Protein AF-A0A1S1PRS3-F1 (afdb_monomer)

Sequence (82 aa):
MGHPTAPTPDPSPQAGIPAPPGARILTPDEAAHLIVTGDHPAGGKGSLEIDAALITLVRDGRVRVAQFPDGTLAFAVVPDTA

Structure (mmCIF, N/CA/C/O backbone):
data_AF-A0A1S1PRS3-F1
#
_entry.id   AF-A0A1S1PRS3-F1
#
loop_
_atom_site.group_PDB
_atom_site.id
_atom_site.type_symbol
_atom_site.label_atom_id
_atom_site.label_alt_id
_atom_site.label_comp_id
_atom_site.label_asym_id
_atom_site.label_entity_id
_atom_site.label_seq_id
_atom_site.pdbx_PDB_ins_code
_atom_site.Cartn_x
_atom_site.Cartn_y
_atom_site.Cartn_z
_atom_site.occupancy
_atom_site.B_iso_or_equiv
_atom_site.auth_seq_id
_atom_site.auth_comp_id
_atom_site.auth_asym_id
_atom_site.auth_atom_id
_atom_site.pdbx_PDB_model_num
ATOM 1 N N . MET A 1 1 ? -31.982 16.868 -20.235 1.00 42.75 1 MET A N 1
ATOM 2 C CA . MET A 1 1 ? -32.210 15.545 -19.617 1.00 42.75 1 MET A CA 1
ATOM 3 C C . MET A 1 1 ? -30.844 14.986 -19.259 1.00 42.75 1 MET A C 1
ATOM 5 O O . MET A 1 1 ? -29.967 15.037 -20.110 1.00 42.75 1 MET A O 1
ATOM 9 N N . GLY A 1 2 ? -30.636 14.660 -17.981 1.00 43.91 2 GLY A N 1
ATOM 10 C CA . GLY A 1 2 ? -29.319 14.540 -17.347 1.00 43.91 2 GLY A CA 1
ATOM 11 C C . GLY A 1 2 ? -28.503 13.317 -17.767 1.00 43.91 2 GLY A C 1
ATOM 12 O O . GLY A 1 2 ? -29.043 12.261 -18.074 1.00 43.91 2 GLY A O 1
ATOM 13 N N . HIS A 1 3 ? -27.190 13.514 -17.773 1.00 48.97 3 HIS A N 1
ATOM 14 C CA . HIS A 1 3 ? -26.138 12.549 -18.074 1.00 48.97 3 HIS A CA 1
ATOM 15 C C . HIS A 1 3 ? -26.085 11.464 -16.979 1.00 48.97 3 HIS A C 1
ATOM 17 O O . HIS A 1 3 ? -26.274 11.807 -15.810 1.00 48.97 3 HIS A O 1
ATOM 23 N N . PRO A 1 4 ? -25.825 10.183 -17.302 1.00 53.59 4 PRO A N 1
ATOM 24 C CA . PRO A 1 4 ? -25.665 9.150 -16.287 1.00 53.59 4 PRO A CA 1
ATOM 25 C C . PRO A 1 4 ? -24.342 9.375 -15.546 1.00 53.59 4 PRO A C 1
ATOM 27 O O . PRO A 1 4 ? -23.259 9.209 -16.105 1.00 53.59 4 PRO A O 1
ATOM 30 N N . THR A 1 5 ? -24.438 9.795 -14.289 1.00 53.78 5 THR A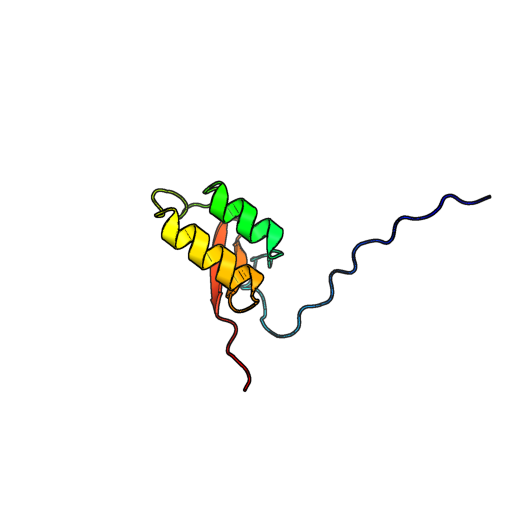 N 1
ATOM 31 C CA . THR A 1 5 ? -23.308 9.899 -13.367 1.00 53.78 5 THR A CA 1
ATOM 32 C C . THR A 1 5 ? -22.767 8.493 -13.119 1.00 53.78 5 THR A C 1
ATOM 34 O O . THR A 1 5 ? -23.483 7.633 -12.608 1.00 53.78 5 THR A O 1
ATOM 37 N N . ALA A 1 6 ? -21.521 8.243 -13.519 1.00 55.78 6 ALA A N 1
ATOM 38 C CA . ALA A 1 6 ? -20.804 7.023 -13.169 1.00 55.78 6 ALA A CA 1
ATOM 39 C C . ALA A 1 6 ? -20.816 6.833 -11.638 1.00 55.78 6 ALA A C 1
ATOM 41 O O . ALA A 1 6 ? -20.663 7.825 -10.918 1.00 55.78 6 ALA A O 1
ATOM 42 N N . PRO A 1 7 ? -20.996 5.607 -11.116 1.00 51.25 7 PRO A N 1
ATOM 43 C CA . PRO A 1 7 ? -20.862 5.370 -9.689 1.00 51.25 7 PRO A CA 1
ATOM 44 C C . PRO A 1 7 ? -19.406 5.626 -9.291 1.00 51.25 7 PRO A C 1
ATOM 46 O O . PRO A 1 7 ? -18.496 4.908 -9.701 1.00 51.25 7 PRO A O 1
ATOM 49 N N . THR A 1 8 ? -19.191 6.688 -8.518 1.00 53.47 8 THR A N 1
ATOM 50 C CA . THR A 1 8 ? -17.963 6.918 -7.759 1.00 53.47 8 THR A CA 1
ATOM 51 C C . THR A 1 8 ? -17.644 5.635 -6.983 1.00 53.47 8 THR A C 1
ATOM 53 O O . THR A 1 8 ? -18.534 5.154 -6.279 1.00 53.47 8 THR A O 1
ATOM 56 N N . PRO A 1 9 ? -16.440 5.045 -7.095 1.00 45.69 9 PRO A N 1
ATOM 57 C CA . PRO A 1 9 ? -16.067 3.940 -6.227 1.00 45.69 9 PRO A CA 1
ATOM 58 C C . PRO A 1 9 ? -16.086 4.451 -4.786 1.00 45.69 9 PRO A C 1
ATOM 60 O O . PRO A 1 9 ? -15.319 5.339 -4.424 1.00 45.69 9 PRO A O 1
ATOM 63 N N . ASP A 1 10 ? -17.021 3.933 -3.996 1.00 43.56 10 ASP A N 1
ATOM 64 C CA . ASP A 1 10 ? -17.067 4.100 -2.549 1.00 43.56 10 ASP A CA 1
ATOM 65 C C . ASP A 1 10 ? -15.749 3.550 -1.979 1.00 43.56 10 ASP A C 1
ATOM 67 O O . ASP A 1 10 ? -15.491 2.350 -2.123 1.00 43.56 10 ASP A O 1
ATOM 71 N N . PRO A 1 11 ? -14.863 4.370 -1.380 1.00 49.75 11 PRO A N 1
ATOM 72 C CA . PRO A 1 11 ? -13.771 3.826 -0.601 1.00 49.75 11 PRO A CA 1
ATOM 73 C C . PRO A 1 11 ? -14.397 3.351 0.703 1.00 49.75 11 PRO A C 1
ATOM 75 O O . PRO A 1 11 ? -14.441 4.091 1.688 1.00 49.75 11 PRO A O 1
ATOM 78 N N . SER A 1 12 ? -14.931 2.131 0.693 1.00 49.06 12 SER A N 1
ATOM 79 C CA . SER A 1 12 ? -15.449 1.501 1.897 1.00 49.06 12 SER A CA 1
ATOM 80 C C . SER A 1 12 ? -14.392 1.658 2.995 1.00 49.06 12 SER A C 1
ATOM 82 O O . SER A 1 12 ? -13.234 1.280 2.776 1.00 49.06 12 SER A O 1
ATOM 84 N N . PRO A 1 13 ? -14.722 2.271 4.147 1.00 49.34 13 PRO A N 1
ATOM 85 C CA . PRO A 1 13 ? -13.763 2.476 5.213 1.00 49.34 13 PRO A CA 1
ATOM 86 C C . PRO A 1 13 ? -13.428 1.097 5.761 1.00 49.34 13 PRO A C 1
ATOM 88 O O . PRO A 1 13 ? -14.168 0.526 6.560 1.00 49.34 13 PRO A O 1
ATOM 91 N N . GLN A 1 14 ? -12.328 0.532 5.270 1.00 51.78 14 GLN A N 1
ATOM 92 C CA . GLN A 1 14 ? -11.786 -0.734 5.721 1.00 51.78 14 GLN A CA 1
ATOM 93 C C . GLN A 1 14 ? -11.367 -0.529 7.180 1.00 51.78 14 GLN A C 1
ATOM 95 O O . GLN A 1 14 ? -10.246 -0.104 7.473 1.00 51.78 14 GLN A O 1
ATOM 100 N N . ALA A 1 15 ? -12.313 -0.743 8.090 1.00 51.44 15 ALA A N 1
ATOM 101 C CA . ALA A 1 15 ? -12.168 -0.525 9.514 1.00 51.44 15 ALA A CA 1
ATOM 102 C C . ALA A 1 15 ? -10.906 -1.231 10.035 1.00 51.44 15 ALA A C 1
ATOM 104 O O . ALA A 1 15 ? -10.576 -2.336 9.601 1.00 51.44 15 ALA A O 1
ATOM 105 N N . GLY A 1 16 ? -10.183 -0.571 10.941 1.00 53.44 16 GLY A N 1
ATOM 106 C CA . GLY A 1 16 ? -9.419 -1.284 11.964 1.00 53.44 16 GLY A CA 1
ATOM 107 C C . GLY A 1 16 ? -7.935 -0.970 12.140 1.00 53.44 16 GLY A C 1
ATOM 108 O O . GLY A 1 16 ? -7.420 -1.317 13.193 1.00 53.44 16 GLY A O 1
ATOM 109 N N . ILE A 1 17 ? -7.231 -0.316 11.206 1.00 55.22 17 ILE A N 1
ATOM 110 C CA . ILE A 1 17 ? -5.804 0.006 11.423 1.00 55.22 17 ILE A CA 1
ATOM 111 C C . ILE A 1 17 ? -5.548 1.477 11.096 1.00 55.22 17 ILE A C 1
ATOM 113 O O . ILE A 1 17 ? -5.662 1.853 9.926 1.00 55.22 17 ILE A O 1
ATOM 117 N N . PRO A 1 18 ? -5.236 2.324 12.097 1.00 56.88 18 PRO A N 1
ATOM 118 C CA . PRO A 1 18 ? -4.853 3.699 11.830 1.00 56.88 18 PRO A CA 1
ATOM 119 C C . PRO A 1 18 ? -3.576 3.716 10.990 1.00 56.88 18 PRO A C 1
ATOM 121 O O . PRO A 1 18 ? -2.612 3.005 11.276 1.00 56.88 18 PRO A O 1
ATOM 124 N N . ALA A 1 19 ? -3.582 4.533 9.939 1.00 61.06 19 ALA A N 1
ATOM 125 C CA . ALA A 1 19 ? -2.370 4.814 9.190 1.00 61.06 19 ALA A CA 1
ATOM 126 C C . ALA A 1 19 ? -1.338 5.473 10.121 1.00 61.06 19 ALA A C 1
ATOM 128 O O . ALA A 1 19 ? -1.728 6.289 10.965 1.00 61.06 19 ALA A O 1
ATOM 129 N N . PRO A 1 20 ? -0.037 5.169 9.973 1.00 61.94 20 PRO A N 1
ATOM 130 C CA . PRO A 1 20 ? 1.009 5.955 10.614 1.00 61.94 20 PRO A CA 1
ATOM 131 C C . PRO A 1 20 ? 0.821 7.455 10.314 1.00 61.94 20 PRO A C 1
ATOM 133 O O . PRO A 1 20 ? 0.363 7.798 9.221 1.00 61.94 20 PRO A O 1
ATOM 136 N N . PRO A 1 21 ? 1.172 8.371 11.235 1.00 67.25 21 PRO A N 1
ATOM 137 C CA . PRO A 1 21 ? 1.022 9.803 10.996 1.00 67.25 21 PRO A CA 1
ATOM 138 C C . PRO A 1 21 ? 1.798 10.227 9.742 1.00 67.25 21 PRO A C 1
ATOM 140 O O . PRO A 1 21 ? 2.998 9.990 9.627 1.00 67.25 21 PRO A O 1
ATOM 143 N N . GLY A 1 22 ? 1.086 10.834 8.791 1.00 71.56 22 GLY A N 1
ATOM 144 C CA . GLY A 1 22 ? 1.628 11.253 7.497 1.00 71.56 22 GLY A CA 1
ATOM 145 C C . GLY A 1 22 ? 1.644 10.167 6.418 1.00 71.56 22 GLY A C 1
ATOM 146 O O . GLY A 1 22 ? 1.869 10.499 5.261 1.00 71.56 22 GLY A O 1
ATOM 147 N N . ALA A 1 23 ? 1.365 8.903 6.745 1.00 79.00 23 ALA A N 1
ATOM 148 C CA . ALA A 1 23 ? 1.282 7.835 5.758 1.00 79.00 23 ALA A CA 1
ATOM 149 C C . ALA A 1 23 ? -0.139 7.701 5.191 1.00 79.00 23 ALA A C 1
ATOM 151 O O . ALA A 1 23 ? -1.136 7.781 5.913 1.00 79.00 23 ALA A O 1
ATOM 152 N N . ARG A 1 24 ? -0.236 7.454 3.886 1.00 83.19 24 ARG A N 1
ATOM 153 C CA . ARG A 1 24 ? -1.490 7.167 3.187 1.00 83.19 24 ARG A CA 1
ATOM 154 C C . ARG A 1 24 ? -1.657 5.658 3.053 1.00 83.19 24 ARG A C 1
ATOM 156 O O . ARG A 1 24 ? -0.781 4.999 2.504 1.00 83.19 24 ARG A O 1
ATOM 163 N N . ILE A 1 25 ? -2.785 5.115 3.514 1.00 83.81 25 ILE A N 1
ATOM 164 C CA . ILE A 1 25 ? -3.138 3.714 3.240 1.00 83.81 25 ILE A CA 1
ATOM 165 C C . ILE A 1 25 ? -3.375 3.553 1.741 1.00 83.81 25 ILE A C 1
ATOM 167 O O . ILE A 1 25 ? -4.153 4.308 1.153 1.00 83.81 25 ILE A O 1
ATOM 171 N N . LEU A 1 26 ? -2.705 2.572 1.147 1.00 83.75 26 LEU A N 1
ATOM 172 C CA . LEU A 1 26 ? -2.868 2.212 -0.251 1.00 83.75 26 LEU A CA 1
ATOM 173 C C . LEU A 1 26 ? -3.963 1.165 -0.402 1.00 83.75 26 LEU A C 1
ATOM 175 O O . LEU A 1 26 ? -4.143 0.290 0.453 1.00 83.75 26 LEU A O 1
ATOM 179 N N . THR A 1 27 ? -4.669 1.231 -1.524 1.00 85.62 27 THR A N 1
ATOM 180 C CA . THR A 1 27 ? -5.495 0.105 -1.960 1.00 85.62 27 THR A CA 1
ATOM 181 C C . THR A 1 27 ? -4.610 -1.096 -2.321 1.00 85.62 27 THR A C 1
ATOM 183 O O . THR A 1 27 ? -3.433 -0.918 -2.648 1.00 85.62 27 THR A O 1
ATOM 186 N N . PRO A 1 28 ? -5.144 -2.331 -2.296 1.00 83.31 28 PRO A N 1
ATOM 187 C CA . PRO A 1 28 ? -4.381 -3.515 -2.689 1.00 83.31 28 PRO A CA 1
ATOM 188 C C . PRO A 1 28 ? -3.776 -3.416 -4.094 1.00 83.31 28 PRO A C 1
ATOM 190 O O . PRO A 1 28 ? -2.685 -3.929 -4.328 1.00 83.31 28 PRO A O 1
AT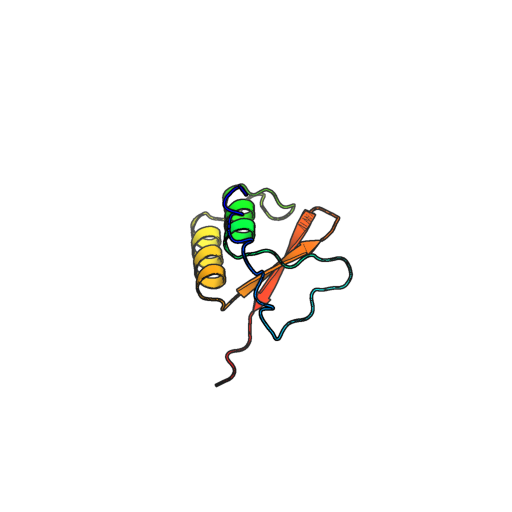OM 193 N N . ASP A 1 29 ? -4.471 -2.741 -5.013 1.00 84.88 29 ASP A N 1
ATOM 194 C CA . ASP A 1 29 ? -4.025 -2.555 -6.394 1.00 84.88 29 ASP A CA 1
ATOM 195 C C . ASP A 1 29 ? -2.883 -1.530 -6.491 1.00 84.88 29 ASP A C 1
ATOM 197 O O . ASP A 1 29 ? -1.844 -1.826 -7.079 1.00 84.88 29 ASP A O 1
ATOM 201 N N . GLU A 1 30 ? -3.009 -0.377 -5.813 1.00 84.69 30 GLU A N 1
ATOM 202 C CA . GLU A 1 30 ? -1.925 0.614 -5.696 1.00 84.69 30 GLU A CA 1
ATOM 203 C C . GLU A 1 30 ? -0.678 -0.001 -5.045 1.00 84.69 30 GLU A C 1
ATOM 205 O O . GLU A 1 30 ? 0.439 0.177 -5.528 1.00 84.69 30 GLU A O 1
ATOM 210 N N . ALA A 1 31 ? -0.864 -0.767 -3.969 1.00 83.81 31 ALA A N 1
ATOM 211 C CA . ALA A 1 31 ? 0.219 -1.451 -3.279 1.00 83.81 31 ALA A CA 1
ATOM 212 C C . ALA A 1 31 ? 0.911 -2.479 -4.183 1.00 83.81 31 ALA A C 1
ATOM 214 O O . ALA A 1 31 ? 2.136 -2.482 -4.279 1.00 83.81 31 ALA A O 1
ATOM 215 N N . ALA A 1 32 ? 0.143 -3.327 -4.874 1.00 84.06 32 ALA A N 1
ATOM 216 C CA . ALA A 1 32 ? 0.698 -4.316 -5.791 1.00 84.06 32 ALA A CA 1
ATOM 217 C C . ALA A 1 32 ? 1.476 -3.658 -6.934 1.00 84.06 32 ALA A C 1
ATOM 219 O O . ALA A 1 32 ? 2.550 -4.138 -7.291 1.00 84.06 32 ALA A O 1
ATOM 220 N N . HIS A 1 33 ? 0.971 -2.544 -7.467 1.00 83.62 33 HIS A N 1
ATOM 221 C CA . HIS A 1 33 ? 1.662 -1.787 -8.501 1.00 83.62 33 HIS A CA 1
ATOM 222 C C . HIS A 1 33 ? 3.031 -1.290 -8.019 1.00 83.62 33 HIS A C 1
ATOM 224 O O . HIS A 1 33 ? 4.026 -1.571 -8.678 1.00 83.62 33 HIS A O 1
ATOM 230 N N . LEU A 1 34 ? 3.098 -0.641 -6.851 1.00 80.44 34 LEU A N 1
ATOM 231 C CA . LEU A 1 34 ? 4.352 -0.106 -6.296 1.00 80.44 34 LEU A CA 1
ATOM 232 C C . LEU A 1 34 ? 5.360 -1.191 -5.887 1.00 80.44 34 LEU A C 1
ATOM 234 O O . LEU A 1 34 ? 6.572 -0.970 -5.942 1.00 80.44 34 LEU A O 1
ATOM 238 N N . ILE A 1 35 ? 4.871 -2.363 -5.474 1.00 79.50 35 ILE A N 1
ATOM 239 C CA . ILE A 1 35 ? 5.717 -3.529 -5.196 1.00 79.50 35 ILE A CA 1
ATOM 240 C C . ILE A 1 35 ? 6.317 -4.051 -6.510 1.00 79.50 35 ILE A C 1
ATOM 242 O O . ILE A 1 35 ? 7.530 -4.200 -6.602 1.00 79.50 35 ILE A O 1
ATOM 246 N N . VAL A 1 36 ? 5.494 -4.260 -7.547 1.00 79.50 36 VAL A N 1
ATOM 247 C CA . VAL A 1 36 ? 5.942 -4.779 -8.856 1.00 79.50 36 VAL A CA 1
ATOM 248 C C . VAL A 1 36 ? 6.923 -3.842 -9.552 1.00 79.50 36 VAL A C 1
ATOM 250 O O . VAL A 1 36 ? 7.887 -4.303 -10.163 1.00 79.50 36 VAL A O 1
ATOM 253 N N . THR A 1 37 ? 6.675 -2.535 -9.511 1.00 76.44 37 THR A N 1
ATOM 254 C CA . THR A 1 37 ? 7.543 -1.553 -10.173 1.00 76.44 37 THR A CA 1
ATOM 255 C C . THR A 1 37 ? 8.831 -1.295 -9.399 1.00 76.44 37 THR A C 1
ATOM 257 O O . THR A 1 37 ? 9.739 -0.666 -9.941 1.00 76.44 37 THR A O 1
ATOM 260 N N . GLY A 1 38 ? 8.924 -1.760 -8.146 1.00 69.75 38 GLY A N 1
ATOM 261 C CA . GLY A 1 38 ? 10.013 -1.396 -7.244 1.00 69.75 38 GLY A CA 1
ATOM 262 C C . GLY A 1 38 ? 10.056 0.108 -6.959 1.00 69.75 38 GLY A C 1
ATOM 263 O O . GLY A 1 38 ? 11.101 0.617 -6.561 1.00 69.75 38 GLY A O 1
ATOM 264 N N . ASP A 1 39 ? 8.939 0.821 -7.164 1.00 65.62 39 ASP A N 1
ATOM 265 C CA . ASP A 1 39 ? 8.808 2.276 -7.003 1.00 65.62 39 ASP A CA 1
ATOM 266 C C . ASP A 1 39 ? 8.649 2.643 -5.520 1.00 65.62 39 ASP A C 1
ATOM 268 O O . ASP A 1 39 ? 7.658 3.206 -5.059 1.00 65.62 39 ASP A O 1
ATOM 272 N N . HIS A 1 40 ? 9.624 2.210 -4.729 1.00 63.25 40 HIS A N 1
ATOM 273 C CA . HIS A 1 40 ? 9.774 2.540 -3.324 1.00 63.25 40 HIS A CA 1
ATOM 274 C C . HIS A 1 40 ? 11.249 2.373 -2.926 1.00 63.25 40 HIS A C 1
ATOM 276 O O . HIS A 1 40 ? 11.957 1.554 -3.512 1.00 63.25 40 HIS A O 1
ATOM 282 N N . PRO A 1 41 ? 11.755 3.102 -1.917 1.00 57.00 41 PRO A N 1
ATOM 283 C CA . PRO A 1 41 ? 13.181 3.115 -1.572 1.00 57.00 41 PRO A CA 1
ATOM 284 C C . PRO A 1 41 ? 13.749 1.755 -1.122 1.00 57.00 41 PRO A C 1
ATOM 286 O O . PRO A 1 41 ? 14.962 1.570 -1.152 1.00 57.00 41 PRO A O 1
ATOM 289 N N . ALA A 1 42 ? 12.898 0.788 -0.752 1.00 61.50 42 ALA A N 1
ATOM 290 C CA . ALA A 1 42 ? 13.295 -0.600 -0.480 1.00 61.50 42 ALA A CA 1
ATOM 291 C C . ALA A 1 42 ? 13.150 -1.549 -1.693 1.00 61.50 42 ALA A C 1
ATOM 293 O O . ALA A 1 42 ? 13.561 -2.703 -1.611 1.00 61.50 42 ALA A O 1
ATOM 294 N N . GLY A 1 43 ? 12.634 -1.064 -2.829 1.00 58.69 43 GLY A N 1
ATOM 295 C CA . GLY A 1 43 ? 12.413 -1.822 -4.068 1.00 58.69 43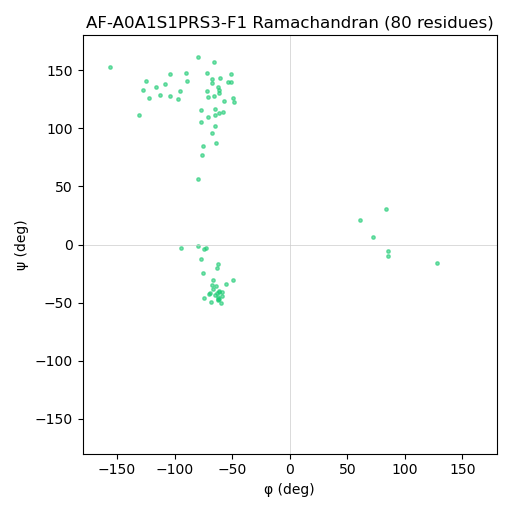 GLY A CA 1
ATOM 296 C C . GLY A 1 43 ? 13.695 -2.160 -4.836 1.00 58.69 43 GLY A C 1
ATOM 297 O O . GLY A 1 43 ? 13.674 -2.866 -5.842 1.00 58.69 43 GLY A O 1
ATOM 298 N N . GLY A 1 44 ? 14.848 -1.699 -4.350 1.00 54.62 44 GLY A N 1
ATOM 299 C CA . GLY A 1 44 ? 16.141 -2.117 -4.861 1.00 54.62 44 GLY A CA 1
ATOM 300 C C . GLY A 1 44 ? 16.499 -3.501 -4.334 1.00 54.62 44 GLY A C 1
ATOM 30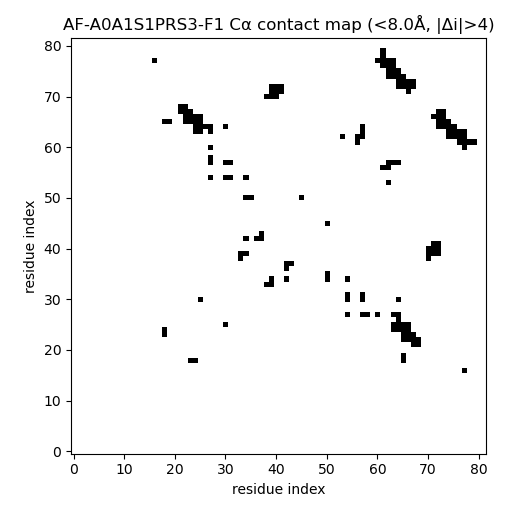1 O O . GLY A 1 44 ? 16.960 -3.611 -3.200 1.00 54.62 44 GLY A O 1
ATOM 302 N N . LYS A 1 45 ? 16.409 -4.527 -5.199 1.00 56.41 45 LYS A N 1
ATOM 303 C CA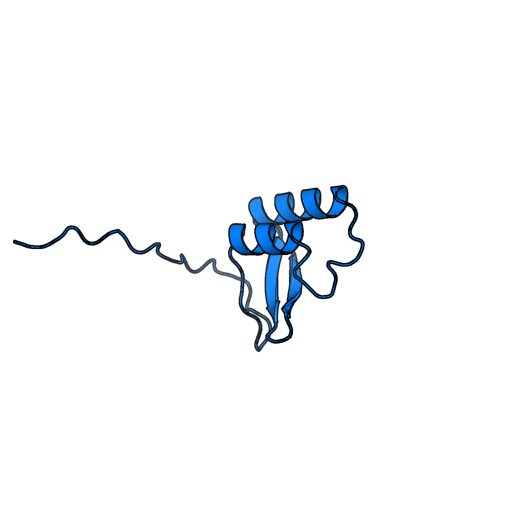 . LYS A 1 45 ? 16.915 -5.902 -4.972 1.00 56.41 45 LYS A CA 1
ATOM 304 C C . LYS A 1 45 ? 15.980 -6.835 -4.176 1.00 56.41 45 LYS A C 1
ATOM 306 O O . LYS A 1 45 ? 16.458 -7.741 -3.495 1.00 56.41 45 LYS A O 1
ATOM 311 N N . GLY A 1 46 ? 14.664 -6.651 -4.287 1.00 60.38 46 GLY A N 1
ATOM 312 C CA . GLY A 1 46 ? 13.690 -7.672 -3.884 1.00 60.38 46 GLY A CA 1
ATOM 313 C C . GLY A 1 46 ? 13.769 -8.902 -4.797 1.00 60.38 46 GLY A C 1
ATOM 314 O O . GLY A 1 46 ? 13.960 -8.776 -6.007 1.00 60.38 46 GLY A O 1
ATOM 315 N N . SER A 1 47 ? 13.673 -10.108 -4.232 1.00 69.25 47 SER A N 1
ATOM 316 C CA . SER A 1 47 ? 13.442 -11.310 -5.041 1.00 69.25 47 SER A CA 1
ATOM 317 C C . SER A 1 47 ? 11.999 -11.285 -5.539 1.00 69.25 47 SER A C 1
ATOM 319 O O . SER A 1 47 ? 11.094 -11.143 -4.723 1.00 69.25 47 SER A O 1
ATOM 321 N N . LEU A 1 48 ? 11.771 -11.527 -6.834 1.00 73.38 48 LEU A N 1
ATOM 322 C CA . LEU A 1 48 ? 10.426 -11.602 -7.439 1.00 73.38 48 LEU A CA 1
ATOM 323 C C . LEU A 1 48 ? 9.462 -12.525 -6.667 1.00 73.38 48 LEU A C 1
ATOM 325 O O . LEU A 1 48 ? 8.254 -12.307 -6.644 1.00 73.38 48 LEU A O 1
ATOM 329 N N . GLU A 1 49 ? 9.998 -13.559 -6.018 1.00 76.00 49 GLU A N 1
ATOM 330 C CA . GLU A 1 49 ? 9.249 -14.483 -5.161 1.00 76.00 49 GLU A CA 1
ATOM 331 C C . GLU A 1 49 ? 8.701 -13.810 -3.890 1.00 76.00 49 GLU A C 1
ATOM 333 O O . GLU A 1 49 ? 7.577 -14.089 -3.475 1.00 76.00 49 GLU A O 1
ATOM 338 N N . ILE A 1 50 ? 9.472 -12.898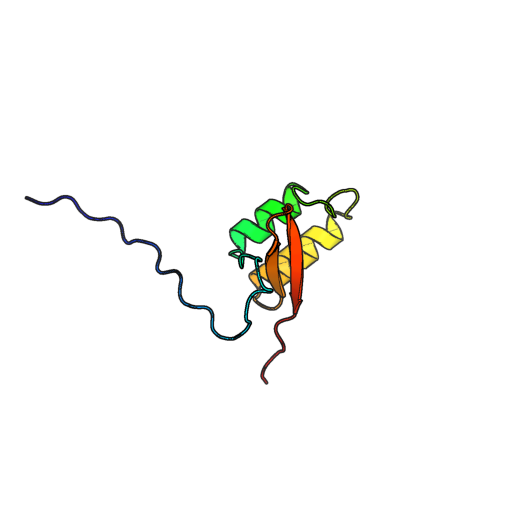 -3.291 1.00 78.06 50 ILE A N 1
ATOM 339 C CA . ILE A 1 50 ? 9.076 -12.117 -2.112 1.00 78.06 50 ILE A CA 1
ATOM 340 C C . ILE A 1 50 ? 7.989 -11.112 -2.505 1.00 78.06 50 ILE A C 1
ATOM 342 O O . ILE A 1 50 ? 6.980 -11.008 -1.808 1.00 78.06 50 ILE A O 1
ATOM 346 N N . ASP A 1 51 ? 8.141 -10.453 -3.655 1.00 80.56 51 ASP A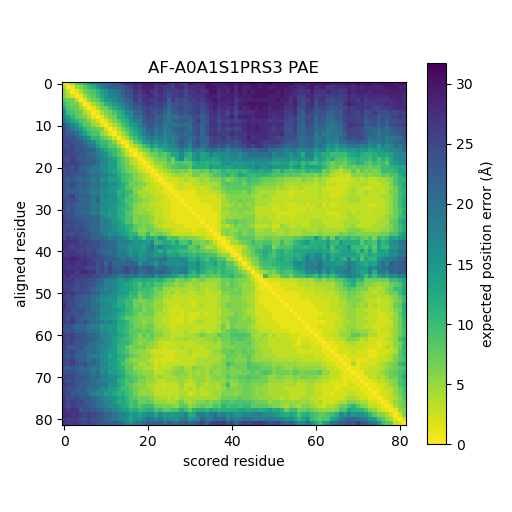 N 1
ATOM 347 C CA . ASP A 1 51 ? 7.146 -9.517 -4.188 1.00 80.56 51 ASP A CA 1
ATOM 348 C C . ASP A 1 51 ? 5.815 -10.223 -4.482 1.00 80.56 51 ASP A C 1
ATOM 350 O O . ASP A 1 51 ? 4.752 -9.765 -4.060 1.00 80.56 51 ASP A O 1
ATOM 354 N N . ALA A 1 52 ? 5.859 -11.395 -5.124 1.00 82.44 52 ALA A N 1
ATOM 355 C CA . ALA A 1 52 ? 4.670 -12.204 -5.387 1.00 82.44 52 ALA A CA 1
ATOM 356 C C . ALA A 1 52 ? 3.967 -12.659 -4.092 1.00 82.44 52 ALA A C 1
ATOM 358 O O . ALA A 1 52 ? 2.732 -12.618 -4.003 1.00 82.44 52 ALA A O 1
ATOM 359 N N . ALA A 1 53 ? 4.735 -13.058 -3.072 1.00 85.00 53 ALA A N 1
ATOM 360 C CA . ALA A 1 53 ? 4.189 -13.429 -1.768 1.00 85.00 53 ALA A CA 1
ATOM 361 C C . ALA A 1 53 ? 3.530 -12.228 -1.063 1.00 85.00 53 ALA A C 1
ATOM 363 O O . ALA A 1 53 ? 2.411 -12.348 -0.561 1.00 85.00 53 ALA A O 1
ATOM 364 N N . LEU A 1 54 ? 4.171 -11.057 -1.086 1.00 82.38 54 LEU A N 1
ATOM 365 C CA . LEU A 1 54 ? 3.633 -9.811 -0.530 1.00 82.38 54 LEU A CA 1
ATOM 366 C C . LEU A 1 54 ? 2.342 -9.379 -1.226 1.00 82.38 54 LEU A C 1
ATOM 368 O O . LEU A 1 54 ? 1.357 -9.095 -0.549 1.00 82.38 54 LEU A O 1
ATOM 372 N N . ILE A 1 55 ? 2.304 -9.397 -2.559 1.00 85.56 55 ILE A N 1
ATOM 373 C CA . ILE A 1 55 ? 1.096 -9.070 -3.332 1.00 85.56 55 ILE A CA 1
ATOM 374 C C . ILE A 1 55 ? -0.052 -10.011 -2.962 1.00 85.56 55 ILE A C 1
ATOM 376 O O . ILE A 1 55 ? -1.189 -9.566 -2.803 1.00 85.56 55 ILE A O 1
ATOM 380 N N . THR A 1 56 ? 0.236 -11.302 -2.786 1.00 87.31 56 THR A N 1
ATOM 381 C CA . THR A 1 56 ? -0.769 -12.289 -2.370 1.00 87.31 56 THR A CA 1
ATOM 382 C C . THR A 1 56 ? -1.326 -11.955 -0.988 1.00 87.31 56 THR A C 1
ATOM 384 O O . THR A 1 56 ? -2.541 -11.902 -0.818 1.00 87.31 56 THR A O 1
ATOM 387 N N . LEU A 1 57 ? -0.460 -11.652 -0.018 1.00 85.88 57 LEU A N 1
ATOM 388 C CA . LEU A 1 57 ? -0.873 -11.282 1.340 1.00 85.88 57 LEU A CA 1
ATOM 389 C C . LEU A 1 57 ? -1.678 -9.976 1.385 1.00 85.88 57 LEU A C 1
ATOM 391 O O . LEU A 1 57 ? -2.609 -9.853 2.181 1.00 85.88 57 LEU A O 1
ATOM 395 N N . VAL A 1 58 ? -1.337 -9.012 0.529 1.00 86.50 58 VAL A N 1
ATOM 396 C CA . VAL A 1 58 ? -2.066 -7.744 0.403 1.00 86.50 58 VAL A CA 1
ATOM 397 C C . VAL A 1 58 ? -3.447 -7.959 -0.216 1.00 86.50 58 VAL A C 1
ATOM 399 O O . VAL A 1 58 ? -4.434 -7.405 0.268 1.00 86.50 58 VAL A O 1
ATOM 402 N N . ARG A 1 59 ? -3.544 -8.802 -1.249 1.00 85.38 59 ARG A N 1
ATOM 403 C CA . ARG A 1 59 ? -4.822 -9.157 -1.886 1.00 85.38 59 ARG A CA 1
ATOM 404 C C . ARG A 1 59 ? -5.737 -9.971 -0.979 1.00 85.38 59 ARG A C 1
ATOM 406 O O . ARG A 1 59 ? -6.944 -9.777 -1.028 1.00 85.38 59 ARG A O 1
ATOM 413 N N . ASP A 1 60 ? -5.169 -10.833 -0.143 1.00 85.06 60 ASP A N 1
ATOM 414 C CA . ASP A 1 60 ? -5.917 -11.605 0.856 1.00 85.06 60 ASP A CA 1
ATOM 415 C C . ASP A 1 60 ? -6.359 -10.743 2.055 1.00 85.06 60 ASP A C 1
ATOM 417 O O . ASP A 1 60 ? -7.022 -11.225 2.966 1.00 85.06 60 ASP A O 1
ATOM 421 N N . GLY A 1 61 ? -5.971 -9.462 2.096 1.00 82.44 61 GLY A N 1
ATOM 422 C CA . GLY A 1 61 ? -6.288 -8.557 3.202 1.00 82.44 61 GLY A CA 1
ATOM 423 C C . GLY A 1 61 ? -5.513 -8.852 4.490 1.00 82.44 61 GLY A C 1
ATOM 424 O O . GLY A 1 61 ? -5.755 -8.199 5.504 1.00 82.44 61 GLY A O 1
ATOM 425 N N . ARG A 1 62 ? -4.553 -9.787 4.457 1.00 83.94 62 ARG A N 1
ATOM 426 C CA . ARG A 1 62 ? -3.682 -10.135 5.594 1.00 83.94 62 ARG A CA 1
ATOM 427 C C . ARG A 1 62 ? -2.598 -9.103 5.848 1.00 83.94 62 ARG A C 1
ATOM 429 O O . ARG A 1 62 ? -2.079 -9.017 6.957 1.00 83.94 62 ARG A O 1
ATOM 436 N N . VAL A 1 63 ? -2.227 -8.335 4.828 1.00 84.00 63 VAL A N 1
ATOM 437 C CA . VAL A 1 63 ? -1.251 -7.249 4.933 1.00 84.00 63 VAL A CA 1
ATOM 438 C C . VAL A 1 63 ? -1.857 -5.973 4.370 1.00 84.00 63 VAL A C 1
ATOM 440 O O . VAL A 1 63 ? -2.415 -5.964 3.277 1.00 84.00 63 VAL A O 1
ATOM 443 N N . ARG A 1 64 ? -1.717 -4.869 5.102 1.00 83.44 64 ARG A N 1
ATOM 444 C CA . ARG A 1 64 ? -1.981 -3.528 4.575 1.00 83.44 64 ARG A CA 1
ATOM 445 C C . ARG A 1 64 ? -0.681 -2.813 4.282 1.00 83.44 64 ARG A C 1
ATOM 447 O O . ARG A 1 64 ? 0.300 -2.977 5.005 1.00 83.44 64 ARG A O 1
ATOM 454 N N . VAL A 1 65 ? -0.715 -1.983 3.248 1.00 85.81 65 VAL A N 1
ATOM 455 C CA . VAL A 1 65 ? 0.424 -1.169 2.836 1.00 85.81 65 VAL A CA 1
ATOM 456 C C . VAL A 1 65 ? 0.068 0.300 2.996 1.00 85.81 65 VAL A C 1
ATOM 458 O O . VAL A 1 65 ? -1.031 0.728 2.639 1.00 85.81 65 VAL A O 1
ATOM 461 N N . ALA A 1 66 ? 0.996 1.068 3.550 1.00 86.12 66 ALA A N 1
ATOM 462 C CA . ALA A 1 66 ? 0.900 2.513 3.647 1.00 86.12 66 ALA A CA 1
ATOM 463 C C . ALA A 1 66 ? 2.130 3.156 3.007 1.00 86.12 66 ALA A C 1
ATOM 465 O O . ALA A 1 66 ? 3.242 2.665 3.184 1.00 86.12 66 ALA A O 1
ATOM 466 N N . GLN A 1 67 ? 1.938 4.258 2.291 1.00 83.75 67 GLN A N 1
ATOM 467 C CA . GLN A 1 67 ? 3.018 5.040 1.701 1.00 83.75 67 GLN A CA 1
ATOM 468 C C . GLN A 1 67 ? 3.250 6.316 2.512 1.00 83.75 67 GLN A C 1
ATOM 470 O O . GLN A 1 67 ? 2.316 7.079 2.762 1.00 83.75 67 GLN A O 1
ATOM 475 N N . PHE A 1 68 ? 4.493 6.553 2.916 1.00 84.06 68 PHE A N 1
ATOM 476 C CA . PHE A 1 68 ? 4.945 7.797 3.541 1.00 84.06 68 PHE A CA 1
ATOM 477 C C . PHE A 1 68 ? 5.192 8.897 2.494 1.00 84.06 68 PHE A C 1
ATOM 479 O O . PHE A 1 68 ? 5.407 8.587 1.324 1.00 84.06 68 PHE A O 1
ATOM 486 N N . PRO A 1 69 ? 5.238 10.185 2.889 1.00 79.88 69 PRO A N 1
ATOM 487 C CA . PRO A 1 69 ? 5.481 11.296 1.962 1.00 79.88 69 PRO A CA 1
ATOM 488 C C . PRO A 1 69 ? 6.864 11.246 1.296 1.00 79.88 69 PRO A C 1
ATOM 490 O O . PRO A 1 69 ? 7.056 11.836 0.242 1.00 79.88 69 PRO A O 1
ATOM 493 N N . ASP A 1 70 ? 7.808 10.518 1.892 1.00 80.06 70 ASP A N 1
ATOM 494 C CA . ASP A 1 70 ? 9.143 10.248 1.346 1.00 80.06 70 ASP A CA 1
ATOM 495 C C . ASP A 1 70 ? 9.143 9.113 0.289 1.00 80.06 70 ASP A C 1
ATOM 497 O O . ASP A 1 70 ? 10.177 8.760 -0.261 1.00 80.06 70 ASP A O 1
ATOM 501 N N . GLY A 1 71 ? 7.986 8.498 0.008 1.00 78.31 71 GLY A N 1
ATOM 502 C CA . GLY A 1 71 ? 7.850 7.370 -0.926 1.00 78.31 71 GLY A CA 1
ATOM 503 C C . GLY A 1 71 ? 8.116 5.996 -0.300 1.00 78.31 71 GLY A C 1
ATOM 504 O O . GLY A 1 71 ? 7.878 4.969 -0.932 1.00 78.31 71 GLY A O 1
ATOM 505 N N . THR A 1 72 ? 8.555 5.950 0.961 1.00 82.56 72 THR A N 1
ATOM 506 C CA . THR A 1 72 ? 8.740 4.705 1.722 1.00 82.56 72 THR A CA 1
ATOM 507 C C . THR A 1 72 ? 7.419 3.954 1.913 1.00 82.56 72 THR A C 1
ATOM 509 O O . THR A 1 72 ? 6.412 4.553 2.292 1.00 82.56 72 THR A O 1
ATOM 512 N N . LEU A 1 73 ? 7.435 2.632 1.713 1.00 82.25 73 LEU A N 1
ATOM 513 C CA . LEU A 1 73 ? 6.306 1.747 2.011 1.00 82.25 73 LEU A CA 1
ATOM 514 C C . LEU A 1 73 ? 6.454 1.123 3.401 1.00 82.25 73 LEU A C 1
ATOM 516 O O . LEU A 1 73 ? 7.503 0.579 3.742 1.00 82.25 73 LEU A O 1
ATOM 520 N N . ALA A 1 74 ? 5.381 1.162 4.185 1.00 83.19 74 ALA A N 1
ATOM 521 C CA . ALA A 1 74 ? 5.223 0.382 5.403 1.00 83.19 74 ALA A CA 1
ATOM 522 C C . ALA A 1 74 ? 4.202 -0.728 5.192 1.00 83.19 74 ALA A C 1
ATOM 524 O O . ALA A 1 74 ? 3.127 -0.506 4.637 1.00 83.19 74 ALA A O 1
ATOM 525 N N . PHE A 1 75 ? 4.529 -1.904 5.713 1.00 82.62 75 PHE A N 1
ATOM 526 C CA . PHE A 1 75 ? 3.684 -3.087 5.682 1.00 82.62 75 PHE A CA 1
ATOM 527 C C . PHE A 1 75 ? 3.236 -3.403 7.106 1.00 82.62 75 PHE A C 1
ATOM 529 O O . PHE A 1 75 ? 4.062 -3.482 8.016 1.00 82.62 75 PHE A O 1
ATOM 536 N N . ALA A 1 76 ? 1.935 -3.583 7.303 1.00 82.88 76 ALA A N 1
ATOM 537 C CA . ALA A 1 76 ? 1.357 -3.977 8.579 1.00 82.88 76 ALA A CA 1
ATOM 538 C C . ALA A 1 76 ? 0.567 -5.271 8.400 1.00 82.88 76 ALA A C 1
ATOM 540 O O . ALA A 1 76 ? -0.324 -5.344 7.551 1.00 82.88 76 ALA A O 1
ATOM 541 N N . VAL A 1 77 ? 0.883 -6.282 9.208 1.00 82.00 77 VAL A N 1
ATOM 542 C CA . VAL A 1 77 ? 0.087 -7.510 9.279 1.00 82.00 77 VAL A CA 1
ATOM 543 C C . VAL A 1 77 ? -1.226 -7.181 9.977 1.00 82.00 77 VAL A C 1
ATOM 545 O O . VAL A 1 77 ? -1.229 -6.607 11.067 1.00 82.00 77 VAL A O 1
ATOM 548 N N . VAL A 1 78 ? -2.338 -7.526 9.338 1.00 78.00 78 VAL A N 1
ATOM 549 C CA . VAL A 1 78 ? -3.662 -7.455 9.947 1.00 78.00 78 VAL A CA 1
ATOM 550 C C . VAL A 1 78 ? -3.780 -8.663 10.873 1.00 78.00 78 VAL A C 1
ATOM 552 O O . VAL A 1 78 ? -3.690 -9.790 10.382 1.00 78.00 78 VAL A O 1
ATOM 555 N N . PRO A 1 79 ? -3.909 -8.472 12.199 1.00 65.25 79 PRO A N 1
ATOM 556 C CA . PRO A 1 79 ? -4.106 -9.597 13.097 1.00 65.25 79 PRO A CA 1
ATOM 557 C C . PRO A 1 79 ? -5.412 -10.300 12.726 1.00 65.25 79 PR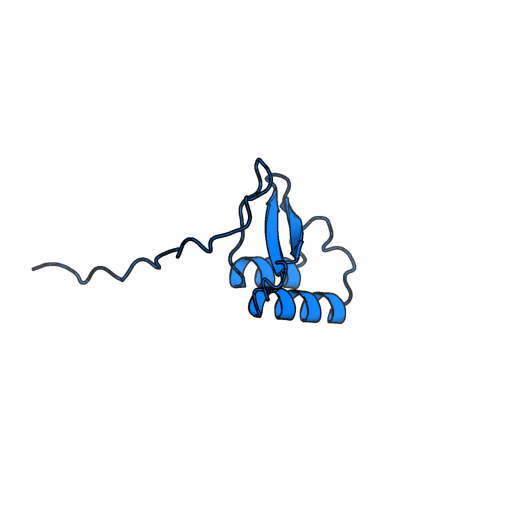O A C 1
ATOM 559 O O . PRO A 1 79 ? -6.443 -9.647 12.565 1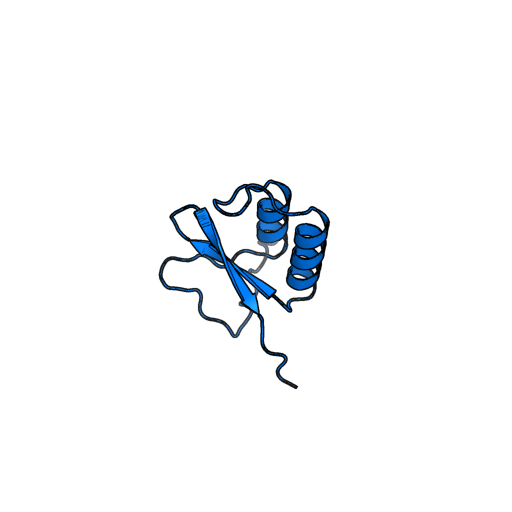.00 65.25 79 PRO A O 1
ATOM 562 N N . ASP A 1 80 ? -5.351 -11.622 12.584 1.00 64.94 80 ASP A N 1
ATOM 563 C CA . ASP A 1 80 ? -6.534 -12.460 12.422 1.00 64.94 80 ASP A CA 1
ATOM 564 C C . ASP A 1 80 ? -7.348 -12.355 13.719 1.00 64.94 80 ASP A C 1
ATOM 566 O O . ASP A 1 80 ? -6.964 -12.891 14.759 1.00 64.94 80 ASP A O 1
ATOM 570 N N . THR A 1 81 ? -8.416 -11.558 13.708 1.00 55.09 81 THR A N 1
ATOM 571 C CA . THR A 1 81 ? -9.391 -11.540 14.802 1.00 55.09 81 THR A CA 1
ATOM 572 C C . THR A 1 81 ? -10.265 -12.785 14.679 1.00 55.09 81 THR A C 1
ATOM 574 O O . THR A 1 81 ? -11.380 -12.696 14.164 1.00 55.09 81 THR A O 1
ATOM 577 N N . ALA A 1 82 ? -9.719 -13.934 15.082 1.00 46.91 82 ALA A N 1
ATOM 578 C CA . ALA A 1 82 ? -10.474 -15.157 15.353 1.00 46.91 82 ALA A CA 1
ATOM 579 C C . ALA A 1 82 ? -11.233 -15.066 16.684 1.00 46.91 82 ALA A C 1
ATOM 581 O O . ALA A 1 82 ? -10.701 -14.441 17.634 1.00 46.91 82 ALA A O 1
#

Secondary structure (DSSP, 8-state):
--------------TT-PPPTTPEEPPHHHHHHHHHTT-STT-TT--HHHHHHHHHHHHTTSEEEEE-TTS-EEEEE-----

Mean predicted aligned error: 11.83 Å

Radius of gyration: 15.22 Å; Cα contacts (8 Å, |Δi|>4): 86; chains: 1; bounding box: 49×31×35 Å

Nearest PDB structures (foldseek):
  1cop-assembly1_E  TM=5.895E-01  e=2.993E-01  Lambdavirus lambda
  2yr0-assembly2_B  TM=6.094E-01  e=4.841E+00  Thermus thermophilus HB8
  8wme-assembly2_A  TM=4.712E-01  e=1.956E+00  Drosophila melanogaster
  3d3s-assembly1_B  TM=4.376E-01  e=4.253E+00  Bordetella parapertussis 12822
  7pk1-assembly1_A  TM=3.937E-01  e=4.253E+00  Bos taurus

pLDDT: mean 70.91, std 14.21, range [42.75, 87.31]

Organism: NCBI:txid2599596

Foldseek 3Di:
DDDDDDPDPDPPPPDDDDDDVQWAWDQLVRVLVCLVVLQAPVSPDDDPVVSVVVSVCRVVVQWIWIAHPNRHIDIDGDDPPD

Solvent-accessible surface area (backbone atoms only — not comparable to full-atom values): 5163 Å² total; per-residue (Å²): 135,86,78,86,77,74,83,74,83,75,79,71,80,77,78,87,72,85,60,58,94,77,30,45,72,47,54,54,66,60,41,38,50,38,55,74,69,27,68,29,83,74,39,75,83,67,53,71,68,56,48,52,51,50,41,51,35,28,69,71,58,41,28,48,40,28,37,34,88,87,47,41,74,46,78,43,75,50,78,83,86,122